Protein AF-A0A535PYT8-F1 (afdb_monomer)

Foldseek 3Di:
DQDQDDLDLVSLLSRLVVVCVVDDPPDQDEEEEAPSCSNVVSQQVRQWDFDQPDDDPDGDTDTDHDLPHWYKYWDFDDDPNHTDDIDIDTDHYDPVVVVVVVVD

Radius of gyration: 16.44 Å; Cα contacts (8 Å, |Δi|>4): 142; chains: 1; bounding box: 41×31×45 Å

Secondary structure (DSSP, 8-state):
------SSHHHHHHHHHHHHHHSPTT----EEESS-HHHHHHHHHHSEEEEE--BTTB--EEEEE-TT--EEEEEEEEETTEEEEEEEEEEES-HHHHHHHH--

Nearest PDB structures (foldseek):
  7xf0-assembly3_B  TM=5.669E-01  e=3.614E+00  Pseudomonas aeruginosa
  7xf0-assembly1_C  TM=5.183E-01  e=3.861E+00  Pseudomonas aeruginosa
  7xex-assembly3_C  TM=6.013E-01  e=5.031E+00  Pseudomonas aeruginosa
  8v44-assembly1_A  TM=5.143E-01  e=4.125E+00  Pseudomonas aeruginosa
  8e2w-assembly1_A  TM=5.185E-01  e=5.743E+00  Pseudomonas aeruginosa

Structure (mmCIF, N/CA/C/O backbone):
data_AF-A0A535PYT8-F1
#
_entry.id   AF-A0A535PYT8-F1
#
loop_
_atom_site.group_PDB
_atom_site.id
_atom_site.type_symbol
_atom_site.label_atom_id
_atom_site.label_alt_id
_atom_site.label_comp_id
_atom_site.label_asym_id
_atom_site.label_entity_id
_atom_site.label_seq_id
_atom_site.pdbx_PDB_ins_code
_atom_site.Cartn_x
_atom_site.Cartn_y
_atom_site.Cartn_z
_atom_site.occupancy
_atom_site.B_iso_or_equiv
_atom_site.auth_seq_id
_atom_site.auth_comp_id
_atom_site.auth_asym_id
_atom_site.auth_atom_id
_atom_site.pdbx_PDB_model_num
ATOM 1 N N . MET A 1 1 ? 9.384 -15.618 8.227 1.00 63.00 1 MET A N 1
ATOM 2 C CA . MET A 1 1 ? 8.461 -15.522 9.381 1.00 63.00 1 MET A CA 1
ATOM 3 C C . MET A 1 1 ? 8.013 -14.071 9.514 1.00 63.00 1 MET A C 1
ATOM 5 O O . MET A 1 1 ? 8.859 -13.195 9.396 1.00 63.00 1 MET A O 1
ATOM 9 N N . LEU A 1 2 ? 6.715 -13.798 9.682 1.00 75.31 2 LEU A N 1
ATOM 10 C CA . LEU A 1 2 ? 6.197 -12.431 9.852 1.00 75.31 2 LEU A CA 1
ATOM 11 C C . LEU A 1 2 ? 6.435 -11.967 11.294 1.00 75.31 2 LEU A C 1
ATOM 13 O O . LEU A 1 2 ? 5.869 -12.533 12.225 1.00 75.31 2 LEU A O 1
ATOM 17 N N . HIS A 1 3 ? 7.283 -10.956 11.480 1.00 73.75 3 HIS A N 1
ATOM 18 C CA . HIS A 1 3 ? 7.579 -10.404 12.801 1.00 73.75 3 HIS A CA 1
ATOM 19 C C . HIS A 1 3 ? 6.636 -9.243 13.130 1.00 73.75 3 HIS A C 1
ATOM 21 O O . HIS A 1 3 ? 6.813 -8.140 12.622 1.00 73.75 3 HIS A O 1
ATOM 27 N N . LEU A 1 4 ? 5.642 -9.480 13.986 1.00 76.38 4 LEU A N 1
ATOM 28 C CA . LEU A 1 4 ? 4.719 -8.443 14.449 1.00 76.38 4 LEU A CA 1
ATOM 29 C C . LEU A 1 4 ? 5.331 -7.706 15.647 1.00 76.38 4 LEU A C 1
ATOM 31 O O . LEU A 1 4 ? 5.336 -8.211 16.767 1.00 76.38 4 LEU A O 1
ATOM 35 N N . GLY A 1 5 ? 5.888 -6.527 15.376 1.00 81.19 5 GLY A N 1
ATOM 36 C CA . GLY A 1 5 ? 6.554 -5.682 16.366 1.00 81.19 5 GLY A CA 1
ATOM 37 C C . GLY A 1 5 ? 5.682 -4.539 16.912 1.00 81.19 5 GLY A C 1
ATOM 38 O O . GLY A 1 5 ? 4.489 -4.448 16.611 1.00 81.19 5 GLY A O 1
ATOM 39 N N . PRO A 1 6 ? 6.275 -3.626 17.706 1.00 84.75 6 PRO A N 1
ATOM 40 C CA . PRO A 1 6 ? 5.591 -2.433 18.208 1.00 84.75 6 PRO A CA 1
ATOM 41 C C . PRO A 1 6 ? 5.154 -1.499 17.064 1.00 84.75 6 PRO A C 1
ATOM 43 O O . PRO A 1 6 ? 5.605 -1.631 15.930 1.00 84.75 6 PRO A O 1
ATOM 46 N N . ARG A 1 7 ? 4.304 -0.500 17.351 1.00 85.25 7 ARG A N 1
ATOM 47 C CA . ARG A 1 7 ? 3.846 0.509 16.368 1.00 85.25 7 ARG A CA 1
ATOM 48 C C . ARG A 1 7 ? 4.942 1.534 16.019 1.00 85.25 7 ARG A C 1
ATOM 50 O O . ARG A 1 7 ? 4.760 2.733 16.205 1.00 85.25 7 ARG A O 1
ATOM 57 N N . THR A 1 8 ? 6.087 1.062 15.536 1.00 89.06 8 THR A N 1
ATOM 58 C CA . THR A 1 8 ? 7.245 1.874 15.139 1.00 89.06 8 THR A CA 1
ATOM 59 C C . THR A 1 8 ? 7.524 1.741 13.647 1.00 89.06 8 THR A C 1
ATOM 61 O O . THR A 1 8 ? 7.089 0.792 12.992 1.00 89.06 8 THR A O 1
ATOM 64 N N . GLN A 1 9 ? 8.256 2.708 13.088 1.00 89.38 9 GLN A N 1
ATOM 65 C CA . GLN A 1 9 ? 8.572 2.713 11.660 1.00 89.38 9 GLN A CA 1
ATOM 66 C C . GLN A 1 9 ? 9.426 1.501 11.285 1.00 89.38 9 GLN A C 1
ATOM 68 O O . GLN A 1 9 ? 9.141 0.838 10.294 1.00 89.38 9 GLN A O 1
ATOM 73 N N . ASN A 1 10 ? 10.419 1.171 12.114 1.00 89.81 10 ASN A N 1
ATOM 74 C CA . ASN A 1 10 ? 11.277 0.012 11.895 1.00 89.81 10 ASN A CA 1
ATOM 75 C C . ASN A 1 10 ? 10.458 -1.286 11.830 1.00 89.81 10 ASN A C 1
ATOM 77 O O . ASN A 1 10 ? 10.580 -2.045 10.877 1.00 89.81 10 ASN A O 1
ATOM 81 N N . ALA A 1 11 ? 9.543 -1.496 12.782 1.00 89.38 11 ALA A N 1
ATOM 82 C CA . ALA A 1 11 ? 8.678 -2.673 12.780 1.00 89.38 11 ALA A CA 1
ATOM 83 C C . ALA A 1 11 ? 7.768 -2.727 11.540 1.00 89.38 11 ALA A C 1
ATOM 85 O O . ALA A 1 11 ? 7.639 -3.784 10.925 1.00 89.38 11 ALA A O 1
ATOM 86 N N . ALA A 1 12 ? 7.185 -1.594 11.128 1.00 90.06 12 ALA A N 1
ATOM 87 C CA . ALA A 1 12 ? 6.370 -1.524 9.915 1.00 90.06 12 ALA A CA 1
ATOM 88 C C . ALA A 1 12 ? 7.180 -1.888 8.658 1.00 90.06 12 ALA A C 1
ATOM 90 O O . ALA A 1 12 ? 6.708 -2.662 7.825 1.00 90.06 12 ALA A O 1
ATOM 91 N N . HIS A 1 13 ? 8.413 -1.386 8.545 1.00 90.88 13 HIS A N 1
ATOM 92 C CA . HIS A 1 13 ? 9.315 -1.734 7.450 1.00 90.88 13 HIS A CA 1
ATOM 93 C C . HIS A 1 13 ? 9.695 -3.219 7.478 1.00 90.88 13 HIS A C 1
ATOM 95 O O . HIS A 1 13 ? 9.581 -3.872 6.447 1.00 90.88 13 HIS A O 1
ATOM 101 N N . THR A 1 14 ? 10.054 -3.784 8.633 1.00 91.00 14 THR A N 1
ATOM 102 C CA . THR A 1 14 ? 10.421 -5.206 8.765 1.00 91.00 14 THR A CA 1
ATOM 103 C C . THR A 1 14 ? 9.278 -6.147 8.385 1.00 91.00 14 THR A C 1
ATOM 105 O O . THR A 1 14 ? 9.505 -7.149 7.701 1.00 91.00 14 THR A O 1
ATOM 108 N N . VAL A 1 15 ? 8.040 -5.828 8.786 1.00 89.69 15 VAL A N 1
ATOM 109 C CA . VAL A 1 15 ? 6.849 -6.605 8.404 1.00 89.69 15 VAL A CA 1
ATOM 110 C C . VAL A 1 15 ? 6.667 -6.590 6.892 1.00 89.69 15 VAL A C 1
ATOM 112 O O . VAL A 1 15 ? 6.551 -7.652 6.284 1.00 89.69 15 VAL A O 1
ATOM 115 N N . VAL A 1 16 ? 6.664 -5.401 6.281 1.00 89.62 16 VAL A N 1
ATOM 116 C CA . VAL A 1 16 ? 6.450 -5.249 4.834 1.00 89.62 16 VAL A CA 1
ATOM 117 C C . VAL A 1 16 ? 7.585 -5.896 4.039 1.00 89.62 16 VAL A C 1
ATOM 119 O O . VAL A 1 16 ? 7.324 -6.574 3.048 1.00 89.62 16 VAL A O 1
ATOM 122 N N . HIS A 1 17 ? 8.825 -5.755 4.503 1.00 90.31 17 HIS A N 1
ATOM 123 C CA . HIS A 1 17 ? 9.993 -6.408 3.926 1.00 90.31 17 HIS A CA 1
ATOM 124 C C . HIS A 1 17 ? 9.835 -7.933 3.921 1.00 90.31 17 HIS A C 1
ATOM 126 O O . HIS A 1 17 ? 9.927 -8.575 2.877 1.00 90.31 17 HIS A O 1
ATOM 132 N N . SER A 1 18 ? 9.510 -8.513 5.079 1.00 89.81 18 SER A N 1
ATOM 133 C CA . SER A 1 18 ? 9.307 -9.959 5.221 1.00 89.81 18 SER A CA 1
ATOM 134 C C . SER A 1 18 ? 8.149 -10.453 4.354 1.00 89.81 18 SER A C 1
ATOM 136 O O . SER A 1 18 ? 8.252 -11.492 3.708 1.00 89.81 18 SER A O 1
ATOM 138 N N . LEU A 1 19 ? 7.056 -9.689 4.300 1.00 88.88 19 LEU A N 1
ATOM 139 C CA . LEU A 1 19 ? 5.895 -9.986 3.468 1.00 88.88 19 LEU A CA 1
ATOM 140 C C . LEU A 1 19 ? 6.259 -9.985 1.977 1.00 88.88 19 LEU A C 1
ATOM 142 O O . LEU A 1 19 ? 5.887 -10.907 1.258 1.00 88.88 19 LEU A O 1
ATOM 146 N N . ARG A 1 20 ? 7.054 -9.014 1.517 1.00 87.38 20 ARG A N 1
ATOM 147 C CA . ARG A 1 20 ? 7.522 -8.944 0.126 1.00 87.38 20 ARG A CA 1
ATOM 148 C C . ARG A 1 20 ? 8.368 -10.152 -0.284 1.00 87.38 20 ARG A C 1
ATOM 150 O O . ARG A 1 20 ? 8.307 -10.531 -1.453 1.00 87.38 20 ARG A O 1
ATOM 157 N N . HIS A 1 21 ? 9.131 -10.724 0.649 1.00 87.69 21 HIS A N 1
ATOM 158 C CA . HIS A 1 21 ? 9.928 -11.936 0.435 1.00 87.69 21 HIS A CA 1
ATOM 159 C C . HIS A 1 21 ? 9.091 -13.221 0.397 1.00 87.69 21 HIS A C 1
ATOM 161 O O . HIS A 1 21 ? 9.498 -14.182 -0.246 1.00 87.69 21 HIS A O 1
ATOM 167 N N . ILE A 1 22 ? 7.945 -13.248 1.081 1.00 88.50 22 ILE A N 1
ATOM 168 C CA . ILE A 1 22 ? 7.024 -14.395 1.072 1.00 88.50 22 ILE A CA 1
ATOM 169 C C . ILE A 1 22 ? 6.161 -14.392 -0.197 1.00 88.50 22 ILE A C 1
ATOM 171 O O . ILE A 1 22 ? 5.835 -15.448 -0.732 1.00 88.50 22 ILE A O 1
ATOM 175 N N . LEU A 1 23 ? 5.781 -13.207 -0.678 1.00 86.44 23 LEU A N 1
ATOM 176 C CA . LEU A 1 23 ? 4.986 -13.063 -1.892 1.00 86.44 23 LEU A CA 1
ATOM 177 C C . LEU A 1 23 ? 5.789 -13.421 -3.143 1.00 86.44 23 LEU A C 1
ATOM 179 O O . LEU A 1 23 ? 6.966 -13.072 -3.268 1.00 86.44 23 LEU A O 1
ATOM 183 N N . ALA A 1 24 ? 5.115 -14.041 -4.114 1.00 85.38 24 ALA A N 1
ATOM 184 C CA . ALA A 1 24 ? 5.723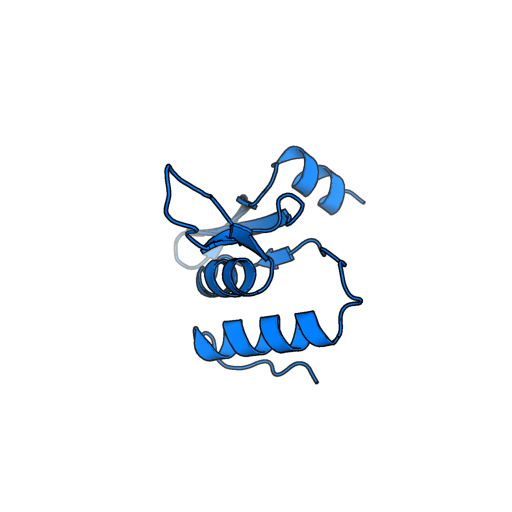 -14.318 -5.405 1.00 85.38 24 ALA A CA 1
ATOM 185 C C . ALA A 1 24 ? 6.184 -13.011 -6.093 1.00 85.38 24 ALA A C 1
ATOM 187 O O . ALA A 1 24 ? 5.574 -11.946 -5.907 1.00 85.38 24 ALA A O 1
ATOM 188 N N . PRO A 1 25 ? 7.278 -13.046 -6.875 1.00 80.69 25 PRO A N 1
ATOM 189 C CA . PRO A 1 25 ? 7.783 -11.865 -7.565 1.00 80.69 25 PRO A CA 1
ATOM 190 C C . PRO A 1 25 ? 6.703 -11.248 -8.462 1.00 80.69 25 PRO A C 1
ATOM 192 O O . PRO A 1 25 ? 6.131 -11.929 -9.304 1.00 80.69 25 PRO A O 1
ATOM 195 N N . GLY A 1 26 ? 6.425 -9.954 -8.284 1.00 79.62 26 GLY A N 1
ATOM 196 C CA . GLY A 1 26 ? 5.418 -9.239 -9.078 1.00 79.62 26 GLY A CA 1
ATOM 197 C C . GLY A 1 26 ? 3.993 -9.290 -8.518 1.00 79.62 26 GLY A C 1
ATOM 198 O O . GLY A 1 26 ? 3.134 -8.576 -9.027 1.00 79.62 26 GLY A O 1
ATOM 199 N N . CYS A 1 27 ? 3.735 -10.043 -7.444 1.00 82.81 27 CYS A N 1
ATOM 200 C CA . CYS A 1 27 ? 2.449 -9.975 -6.756 1.00 82.81 27 CYS A CA 1
ATOM 201 C C . CYS A 1 27 ? 2.274 -8.621 -6.057 1.00 82.81 27 CYS A C 1
ATOM 203 O O . CYS A 1 27 ? 3.054 -8.248 -5.176 1.00 82.81 27 CYS A O 1
ATOM 205 N N . LEU A 1 28 ? 1.214 -7.909 -6.438 1.00 85.06 28 LEU A N 1
ATOM 206 C CA . LEU A 1 28 ? 0.769 -6.664 -5.819 1.00 85.06 28 LEU A CA 1
ATOM 207 C C . LEU A 1 28 ? -0.531 -6.945 -5.059 1.00 85.06 28 LEU A C 1
ATOM 209 O O . LEU A 1 28 ? -1.597 -6.960 -5.671 1.00 85.06 28 LEU A O 1
ATOM 213 N N . PRO A 1 29 ? -0.465 -7.232 -3.750 1.00 84.50 29 PRO A N 1
ATOM 214 C CA . PRO A 1 29 ? -1.668 -7.471 -2.971 1.00 84.50 29 PRO A CA 1
ATOM 215 C C . PRO A 1 29 ? -2.378 -6.149 -2.655 1.00 84.50 29 PRO A C 1
ATOM 217 O O . PRO A 1 29 ? -1.770 -5.074 -2.622 1.00 84.50 29 PRO A O 1
ATOM 220 N N . LEU A 1 30 ? -3.671 -6.255 -2.364 1.00 87.56 30 LEU A N 1
ATOM 221 C CA . LEU A 1 30 ? -4.442 -5.180 -1.757 1.00 87.56 30 LEU A CA 1
ATOM 222 C C . LEU A 1 30 ? -4.049 -5.039 -0.284 1.00 87.56 30 LEU A C 1
ATOM 224 O O . LEU A 1 30 ? -4.107 -6.009 0.472 1.00 87.56 30 LEU A O 1
ATOM 228 N N . PHE A 1 31 ? -3.704 -3.826 0.144 1.00 87.69 31 PHE A N 1
ATOM 229 C CA . PHE A 1 31 ? -3.424 -3.539 1.548 1.00 87.69 31 PHE A CA 1
ATOM 230 C C . PHE A 1 31 ? -4.519 -2.674 2.173 1.00 87.69 31 PHE A C 1
ATOM 232 O O . PHE A 1 31 ? -4.940 -1.668 1.601 1.00 87.69 31 PHE A O 1
ATOM 239 N N . THR A 1 32 ? -4.914 -3.005 3.402 1.00 86.81 32 THR A N 1
ATOM 240 C CA . THR A 1 32 ? -5.801 -2.171 4.224 1.00 86.81 32 THR A CA 1
ATOM 241 C C . THR A 1 32 ? -5.242 -2.013 5.632 1.00 86.81 32 THR A C 1
ATOM 243 O O . THR A 1 32 ? -4.873 -3.012 6.248 1.00 86.81 32 THR A O 1
ATOM 246 N N . SER A 1 33 ? -5.182 -0.790 6.171 1.00 86.38 33 SER A N 1
ATOM 247 C CA . SER A 1 33 ? -4.735 -0.561 7.559 1.00 86.38 33 SER A CA 1
ATOM 248 C C . SER A 1 33 ? -5.664 0.342 8.370 1.00 86.38 33 SER A C 1
ATOM 250 O O . SER A 1 33 ? -6.483 1.083 7.832 1.00 86.38 33 SER A O 1
ATOM 252 N N . ASP A 1 34 ? -5.510 0.322 9.694 1.00 80.69 34 ASP A N 1
ATOM 253 C CA . ASP A 1 34 ? -6.343 1.057 10.650 1.00 80.69 34 ASP A CA 1
ATOM 254 C C . ASP A 1 34 ? -5.959 2.536 10.848 1.00 80.69 34 ASP A C 1
ATOM 256 O O . ASP A 1 34 ? -6.411 3.170 11.803 1.00 80.69 34 ASP A O 1
ATOM 260 N N . GLY A 1 35 ? -5.146 3.084 9.937 1.00 75.75 35 GLY A N 1
ATOM 261 C CA . GLY A 1 35 ? -4.778 4.502 9.901 1.00 75.75 35 GLY A CA 1
ATOM 262 C C . GLY A 1 35 ? -3.347 4.817 10.348 1.00 75.75 35 GLY A C 1
ATOM 263 O O . GLY A 1 35 ? -2.955 5.983 10.347 1.00 75.75 35 GLY A O 1
ATOM 264 N N . LEU A 1 36 ? -2.528 3.817 10.695 1.00 82.88 36 LEU A N 1
ATOM 265 C CA . LEU A 1 36 ? -1.121 4.049 11.029 1.00 82.88 36 LEU A CA 1
ATOM 266 C C . LEU A 1 36 ? -0.320 4.431 9.769 1.00 82.88 36 LEU A C 1
ATOM 268 O O . LEU A 1 36 ? -0.029 3.595 8.915 1.00 82.88 36 LEU A O 1
ATOM 272 N N . ASN A 1 37 ? 0.076 5.704 9.671 1.00 86.06 37 ASN A N 1
ATOM 273 C CA . ASN A 1 37 ? 0.819 6.243 8.522 1.00 86.06 37 ASN A CA 1
ATOM 274 C C . ASN A 1 37 ? 2.178 5.566 8.282 1.00 86.06 37 ASN A C 1
ATOM 276 O O . ASN A 1 37 ? 2.692 5.621 7.173 1.00 86.06 37 ASN A O 1
ATOM 280 N N . LEU A 1 38 ? 2.748 4.886 9.279 1.00 89.12 38 LEU A N 1
ATOM 281 C CA . LEU A 1 38 ? 4.021 4.170 9.139 1.00 89.12 38 LEU A CA 1
ATOM 282 C C . LEU A 1 38 ? 3.953 3.076 8.065 1.00 89.12 38 LEU A C 1
ATOM 284 O O . LEU A 1 38 ? 4.921 2.872 7.336 1.00 89.12 38 LEU A O 1
ATOM 288 N N . TYR A 1 39 ? 2.791 2.435 7.903 1.00 87.12 39 TYR A N 1
ATOM 289 C CA . TYR A 1 39 ? 2.590 1.454 6.839 1.00 87.12 39 TYR A CA 1
ATOM 290 C C . TYR A 1 39 ? 2.557 2.089 5.453 1.00 87.12 39 TYR A C 1
ATOM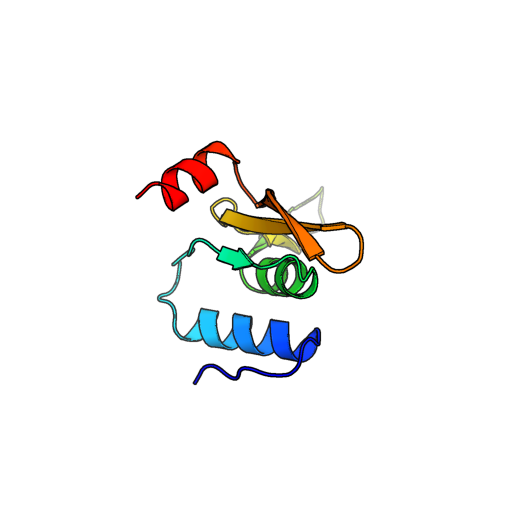 292 O O . TYR A 1 39 ? 3.008 1.455 4.511 1.00 87.12 39 TYR A O 1
ATOM 300 N N . PHE A 1 40 ? 2.095 3.337 5.316 1.00 88.19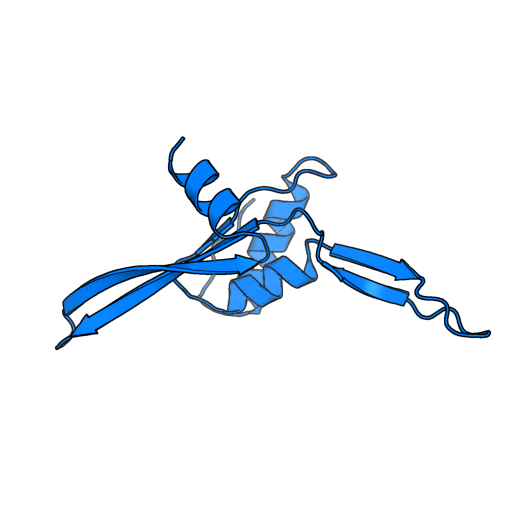 40 PHE A N 1
ATOM 301 C CA . PHE A 1 40 ? 2.139 4.030 4.027 1.00 88.19 40 PHE A CA 1
ATOM 302 C C . PHE A 1 40 ? 3.585 4.137 3.531 1.00 88.19 40 PHE A C 1
ATOM 304 O O . PHE A 1 40 ? 3.889 3.683 2.433 1.00 88.19 40 PHE A O 1
ATOM 311 N N . TYR A 1 41 ? 4.489 4.635 4.380 1.00 89.62 41 TYR A N 1
ATOM 312 C CA . TYR A 1 41 ? 5.906 4.772 4.037 1.00 89.62 41 TYR A CA 1
ATOM 313 C C . TYR A 1 41 ? 6.578 3.422 3.786 1.00 89.62 41 TYR A C 1
ATOM 315 O O . TYR A 1 41 ? 7.290 3.268 2.791 1.00 89.62 41 TYR A O 1
ATOM 323 N N . ALA A 1 42 ? 6.301 2.430 4.638 1.00 91.44 42 ALA A N 1
ATOM 324 C CA . ALA A 1 42 ? 6.830 1.083 4.473 1.00 91.44 42 ALA A CA 1
ATOM 325 C C . ALA A 1 42 ? 6.388 0.467 3.137 1.00 91.44 42 ALA A C 1
ATOM 327 O O . ALA A 1 42 ? 7.223 -0.052 2.401 1.00 91.44 42 ALA A O 1
ATOM 328 N N . LEU A 1 43 ? 5.105 0.569 2.782 1.00 90.12 43 LEU A N 1
ATOM 329 C CA . LEU A 1 43 ? 4.577 0.041 1.525 1.00 90.12 43 LEU A CA 1
ATOM 330 C C . LEU A 1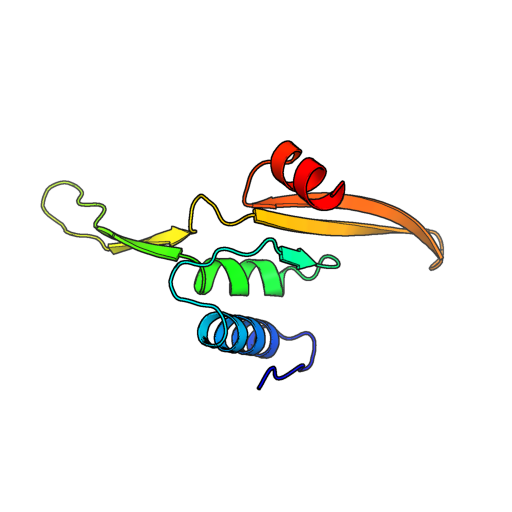 43 ? 5.188 0.750 0.318 1.00 90.12 43 LEU A C 1
ATOM 332 O O . LEU A 1 43 ? 5.707 0.079 -0.571 1.00 90.12 43 LEU A O 1
ATOM 336 N N . THR A 1 44 ? 5.221 2.086 0.307 1.00 90.00 44 THR A N 1
ATOM 337 C CA . THR A 1 44 ? 5.809 2.838 -0.811 1.00 90.00 44 THR A CA 1
ATOM 338 C C . THR A 1 44 ? 7.298 2.575 -0.990 1.00 90.00 44 THR A C 1
ATOM 340 O O . THR A 1 44 ? 7.778 2.632 -2.116 1.00 90.00 44 THR A O 1
ATOM 343 N N . ALA A 1 45 ? 8.029 2.279 0.088 1.00 91.00 45 ALA A N 1
ATOM 344 C CA . ALA A 1 45 ? 9.463 2.002 0.037 1.00 91.00 45 ALA A CA 1
ATOM 345 C C . ALA A 1 45 ? 9.796 0.595 -0.489 1.00 91.00 45 ALA A C 1
ATOM 347 O O . ALA A 1 45 ? 10.885 0.392 -1.012 1.00 91.00 45 ALA A O 1
ATOM 348 N N . HIS A 1 46 ? 8.882 -0.374 -0.361 1.00 89.25 46 HIS A N 1
ATOM 349 C CA . HIS A 1 46 ? 9.122 -1.764 -0.775 1.00 89.25 46 HIS A CA 1
ATOM 350 C C . HIS A 1 46 ? 8.412 -2.139 -2.081 1.00 89.25 46 HIS A C 1
ATOM 352 O O . HIS A 1 46 ? 8.908 -2.972 -2.840 1.00 89.25 46 HIS A O 1
ATOM 358 N N . PHE A 1 47 ? 7.258 -1.532 -2.358 1.00 87.88 47 PHE A N 1
ATOM 359 C CA . PHE A 1 47 ? 6.469 -1.775 -3.561 1.00 87.88 47 PHE A CA 1
ATOM 360 C C . PHE A 1 47 ? 6.679 -0.651 -4.570 1.00 87.88 47 PHE A C 1
ATOM 362 O O . PHE A 1 47 ? 5.848 0.238 -4.756 1.00 87.88 47 PHE A O 1
ATOM 369 N N . GLY A 1 48 ? 7.818 -0.705 -5.245 1.00 87.38 48 GLY A N 1
ATOM 370 C CA . GLY A 1 48 ? 8.177 0.242 -6.285 1.00 87.38 48 GLY A CA 1
ATOM 371 C C . GLY A 1 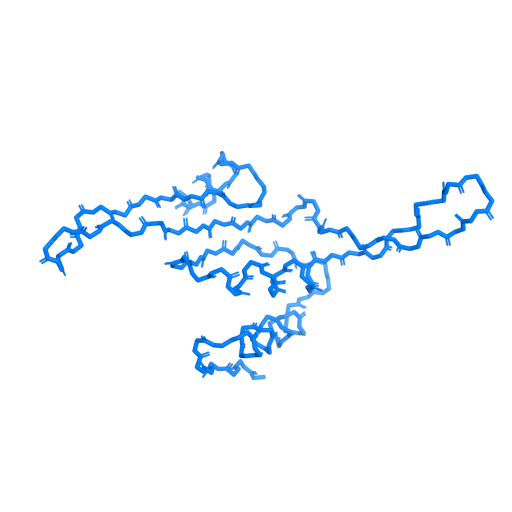48 ? 9.320 -0.273 -7.137 1.00 87.38 48 GLY A C 1
ATOM 372 O O . GLY A 1 48 ? 9.791 -1.399 -6.981 1.00 87.38 48 GLY A O 1
ATOM 373 N N . GLN A 1 49 ? 9.735 0.561 -8.074 1.00 86.44 49 GLN A N 1
ATOM 374 C CA . GLN A 1 49 ? 10.840 0.292 -8.974 1.00 86.44 49 GLN A CA 1
ATOM 375 C C . GLN A 1 49 ? 11.633 1.575 -9.199 1.00 86.44 49 GLN A C 1
ATOM 377 O O . GLN A 1 49 ? 11.068 2.666 -9.320 1.00 86.44 49 GLN A O 1
ATOM 382 N N . TRP A 1 50 ? 12.953 1.440 -9.279 1.00 86.25 50 TRP A N 1
ATOM 383 C CA . TRP A 1 50 ? 13.808 2.514 -9.760 1.00 86.25 50 TRP A CA 1
ATOM 384 C C . TRP A 1 50 ? 13.599 2.650 -11.265 1.00 86.25 50 TRP A C 1
ATOM 386 O O . TRP A 1 50 ? 13.902 1.728 -12.019 1.00 86.25 50 TRP A O 1
ATOM 396 N N . ARG A 1 51 ? 13.062 3.788 -11.706 1.00 84.06 51 ARG A N 1
ATOM 397 C CA . ARG A 1 51 ? 12.998 4.130 -13.129 1.00 84.06 51 ARG A CA 1
ATOM 398 C C . ARG A 1 51 ? 14.079 5.144 -13.454 1.00 84.06 51 ARG A C 1
ATOM 400 O O . ARG A 1 51 ? 14.250 6.122 -12.726 1.00 84.06 51 ARG A O 1
ATOM 407 N N . ASP A 1 52 ? 14.792 4.909 -14.550 1.00 83.31 52 ASP A N 1
ATOM 408 C CA . ASP A 1 52 ? 15.692 5.906 -15.124 1.00 83.31 52 ASP A CA 1
ATOM 409 C C . ASP A 1 52 ? 14.833 6.991 -15.772 1.00 83.31 52 ASP A C 1
ATOM 411 O O . ASP A 1 52 ? 14.151 6.763 -16.771 1.00 83.31 52 ASP A O 1
ATOM 415 N N . VAL A 1 53 ? 14.801 8.160 -15.141 1.00 75.69 53 VAL A N 1
ATOM 416 C CA . VAL A 1 53 ? 14.102 9.330 -15.662 1.00 75.69 53 VAL A CA 1
ATOM 417 C C . VAL A 1 53 ? 15.184 10.238 -16.220 1.00 75.69 53 VAL A C 1
ATOM 419 O O . VAL A 1 53 ? 15.604 11.207 -15.588 1.00 75.69 53 VAL A O 1
ATOM 422 N N . GLY A 1 54 ? 15.720 9.844 -17.374 1.00 62.97 54 GLY A N 1
ATOM 423 C CA . GLY A 1 54 ? 16.771 10.584 -18.054 1.00 62.97 54 GLY A CA 1
ATOM 424 C C . GLY A 1 54 ? 16.283 11.981 -18.431 1.00 62.97 54 GLY A C 1
ATOM 425 O O . GLY A 1 54 ? 15.411 12.133 -19.283 1.00 62.97 54 GLY A O 1
ATOM 426 N N . CYS A 1 55 ? 16.870 13.010 -17.825 1.00 56.94 55 CYS A N 1
ATOM 427 C CA . CYS A 1 55 ? 16.677 14.396 -18.240 1.00 56.94 55 CYS A CA 1
ATOM 428 C C . CYS A 1 55 ? 17.990 14.892 -18.848 1.00 56.94 55 CYS A C 1
ATOM 430 O O . CYS A 1 55 ? 19.000 14.945 -18.148 1.00 56.94 55 CYS A O 1
ATOM 432 N N . ARG A 1 56 ? 17.968 15.219 -20.152 1.00 57.22 56 ARG A N 1
ATOM 433 C CA . ARG A 1 56 ? 19.039 15.884 -20.930 1.00 57.22 56 ARG A CA 1
ATOM 434 C C . ARG A 1 56 ? 20.461 15.637 -20.387 1.00 57.22 56 ARG A C 1
ATOM 436 O O . ARG A 1 56 ? 21.056 16.502 -19.755 1.00 57.22 56 ARG A O 1
ATOM 443 N N . GLY A 1 57 ? 20.999 14.443 -20.638 1.00 64.25 57 GLY A N 1
ATOM 444 C CA . GLY A 1 57 ? 22.411 14.120 -20.390 1.00 64.25 57 GLY A CA 1
ATOM 445 C C . GLY A 1 57 ? 22.759 13.575 -18.999 1.00 64.25 57 GLY A C 1
ATOM 446 O O . GLY A 1 57 ? 23.867 13.076 -18.826 1.00 64.25 57 GLY A O 1
ATOM 447 N N . ARG A 1 58 ? 21.839 13.581 -18.021 1.00 64.25 58 ARG A N 1
ATOM 448 C CA . ARG A 1 58 ? 22.015 12.865 -16.743 1.00 64.25 58 ARG A CA 1
ATOM 449 C C . ARG A 1 58 ? 20.976 11.759 -16.592 1.00 64.25 58 ARG A C 1
ATOM 451 O O . ARG A 1 58 ? 19.775 12.024 -16.572 1.00 64.25 58 ARG A O 1
ATOM 458 N N . LYS A 1 59 ? 21.458 10.523 -16.438 1.00 66.75 59 LYS A N 1
ATOM 459 C CA . LYS A 1 59 ? 20.650 9.400 -15.951 1.00 66.75 59 LYS A CA 1
ATOM 460 C C . LYS A 1 59 ? 20.400 9.612 -14.464 1.00 66.75 59 LYS A C 1
ATOM 462 O O . LYS A 1 59 ? 21.3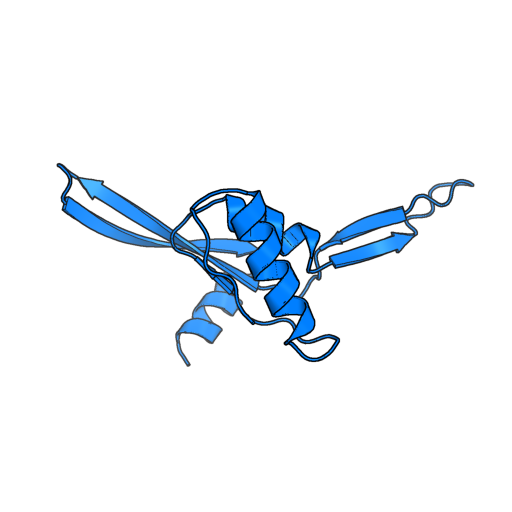40 9.601 -13.672 1.00 66.75 59 LYS A O 1
ATOM 467 N N . VAL A 1 60 ? 19.149 9.869 -14.098 1.00 77.69 60 VAL A N 1
ATOM 468 C CA . VAL A 1 60 ? 18.735 10.025 -12.702 1.00 77.69 60 VAL A CA 1
ATOM 469 C C . VAL A 1 60 ? 17.737 8.920 -12.404 1.00 77.69 60 VAL A C 1
ATOM 471 O O . VAL A 1 60 ? 16.625 8.912 -12.930 1.00 77.69 60 VAL A O 1
ATOM 474 N N . LEU A 1 61 ? 18.135 7.991 -11.536 1.00 82.38 61 LEU A N 1
ATOM 475 C CA . LEU A 1 61 ? 17.239 6.964 -11.022 1.00 82.38 61 LEU A CA 1
ATOM 476 C C . LEU A 1 61 ? 16.270 7.611 -10.031 1.00 82.38 61 LEU A C 1
ATOM 478 O O . LEU A 1 61 ? 16.683 8.164 -9.012 1.00 82.38 61 LEU A O 1
ATOM 482 N N . ARG A 1 62 ? 14.971 7.549 -10.327 1.00 85.88 62 ARG A N 1
ATOM 483 C CA . ARG A 1 62 ? 13.914 7.972 -9.405 1.00 85.88 62 ARG A CA 1
ATOM 484 C C . ARG A 1 62 ? 13.108 6.764 -8.970 1.00 85.88 62 ARG A C 1
ATOM 486 O O . ARG A 1 62 ? 12.713 5.939 -9.793 1.00 85.88 62 ARG A O 1
ATOM 493 N N . TRP A 1 63 ? 12.846 6.682 -7.674 1.00 87.25 63 TRP A N 1
ATOM 494 C CA . TRP A 1 63 ? 11.957 5.672 -7.130 1.00 87.25 63 TRP A CA 1
ATOM 495 C C . TRP A 1 63 ? 10.516 5.994 -7.525 1.00 87.25 63 TRP A C 1
ATOM 497 O O . TRP A 1 63 ? 10.038 7.103 -7.279 1.00 87.25 63 TRP A O 1
ATOM 507 N N . GLN A 1 64 ? 9.829 5.037 -8.142 1.00 88.44 64 GLN A N 1
ATOM 508 C CA . GLN A 1 64 ? 8.411 5.142 -8.469 1.00 88.44 64 GLN A CA 1
ATOM 509 C C . GLN A 1 64 ? 7.653 3.982 -7.831 1.00 88.44 64 GLN A C 1
ATOM 511 O O . GLN A 1 64 ? 8.012 2.819 -8.013 1.00 88.44 64 GLN A O 1
ATOM 516 N N . VAL A 1 65 ? 6.594 4.306 -7.091 1.00 88.50 65 VAL A N 1
ATOM 517 C CA . VAL A 1 65 ? 5.696 3.317 -6.480 1.00 88.50 65 VAL A CA 1
ATOM 518 C C . VAL A 1 65 ? 4.987 2.533 -7.586 1.00 88.50 65 VAL A C 1
ATOM 520 O O . VAL A 1 65 ? 4.678 3.080 -8.647 1.00 88.50 65 VAL A O 1
ATOM 523 N N . ALA A 1 66 ? 4.756 1.238 -7.366 1.00 86.81 66 ALA A N 1
ATOM 524 C CA . ALA A 1 66 ? 4.072 0.399 -8.342 1.00 86.81 66 ALA A CA 1
ATOM 525 C C . ALA A 1 66 ? 2.655 0.937 -8.617 1.00 86.81 66 ALA A C 1
ATOM 527 O O . ALA A 1 66 ? 1.858 1.083 -7.695 1.00 86.81 66 ALA A O 1
ATOM 528 N N . ALA A 1 67 ? 2.334 1.207 -9.886 1.00 83.50 67 ALA A N 1
ATOM 529 C CA . ALA A 1 67 ? 1.066 1.837 -10.273 1.00 83.50 67 ALA A CA 1
ATOM 530 C C . ALA A 1 67 ? -0.177 1.004 -9.905 1.00 83.50 67 ALA A C 1
ATOM 532 O O . ALA A 1 67 ? -1.242 1.565 -9.679 1.00 83.50 67 ALA A O 1
ATOM 533 N N . GLY A 1 68 ? -0.035 -0.323 -9.822 1.00 83.38 68 GLY A N 1
ATOM 534 C CA . GLY A 1 68 ? -1.102 -1.237 -9.406 1.00 83.38 68 GLY A CA 1
ATOM 535 C C . GLY A 1 68 ? -1.190 -1.470 -7.895 1.00 83.38 68 GLY A C 1
ATOM 536 O O . GLY A 1 68 ? -1.969 -2.314 -7.469 1.00 83.38 68 GLY A O 1
ATOM 537 N N . LEU A 1 69 ? -0.376 -0.792 -7.076 1.00 86.56 69 LEU A N 1
ATOM 538 C CA . LEU A 1 69 ? -0.440 -0.940 -5.625 1.00 86.56 69 LEU A CA 1
ATOM 539 C C . LEU A 1 69 ? -1.683 -0.227 -5.091 1.00 86.56 69 LEU A C 1
ATOM 541 O O . LEU A 1 69 ? -1.752 1.002 -5.099 1.00 86.56 69 LEU A O 1
ATOM 545 N N . ILE A 1 70 ? -2.630 -1.010 -4.583 1.00 88.12 70 ILE A N 1
ATOM 546 C CA . ILE A 1 70 ? -3.846 -0.493 -3.963 1.00 88.12 70 ILE A CA 1
ATOM 547 C C . ILE A 1 70 ? -3.661 -0.515 -2.446 1.00 88.12 70 ILE A C 1
ATOM 549 O O . ILE A 1 70 ? -3.421 -1.566 -1.847 1.00 88.12 70 ILE A O 1
ATOM 553 N N . TYR A 1 71 ? -3.771 0.653 -1.814 1.00 88.56 71 TYR A N 1
ATOM 554 C CA . TYR A 1 71 ? -3.728 0.770 -0.361 1.00 88.56 71 TYR A CA 1
ATOM 555 C C . TYR A 1 71 ? -4.829 1.684 0.177 1.00 88.56 71 TYR A C 1
ATOM 557 O O . TYR A 1 71 ? -4.841 2.902 -0.046 1.00 88.56 71 TYR A O 1
ATOM 565 N N . GLY A 1 72 ? -5.739 1.060 0.924 1.00 88.31 72 GLY A N 1
ATOM 566 C CA . GLY A 1 72 ? -6.795 1.708 1.685 1.00 88.31 72 GLY A CA 1
ATOM 567 C C . GLY A 1 72 ? -6.433 1.841 3.162 1.00 88.31 72 GLY A C 1
ATOM 568 O O . GLY A 1 72 ? -5.695 1.045 3.741 1.00 88.31 72 GLY A O 1
ATOM 569 N N . GLN A 1 73 ? -6.982 2.852 3.814 1.00 88.50 73 GLN A N 1
ATOM 570 C CA . GLN A 1 73 ? -6.944 2.997 5.262 1.00 88.50 73 GLN A CA 1
ATOM 571 C C . GLN A 1 73 ? -8.355 3.179 5.792 1.00 88.50 73 GLN A C 1
ATOM 573 O O . GLN A 1 73 ? -9.220 3.681 5.091 1.00 88.50 73 GLN A O 1
ATOM 578 N N . VAL A 1 74 ? -8.595 2.822 7.046 1.00 85.12 74 VAL A N 1
ATOM 579 C CA . VAL A 1 74 ? -9.829 3.206 7.729 1.00 85.12 74 VAL A CA 1
ATOM 580 C C . VAL A 1 74 ? -9.551 4.337 8.704 1.00 85.12 74 VAL A C 1
ATOM 582 O O . VAL A 1 74 ? -8.673 4.255 9.563 1.00 85.12 74 VAL A O 1
ATOM 585 N N . LYS A 1 75 ? -10.319 5.417 8.585 1.00 83.69 75 LYS A N 1
ATOM 586 C CA . LYS A 1 75 ? -10.307 6.529 9.526 1.00 83.69 75 LYS A CA 1
ATOM 587 C C . LYS A 1 75 ? -11.386 6.297 10.572 1.00 83.69 75 LYS A C 1
ATOM 589 O O . LYS A 1 75 ? -12.581 6.294 10.279 1.00 83.69 75 LYS A O 1
ATOM 594 N N . LYS A 1 76 ? -10.940 6.105 11.809 1.00 85.38 76 LYS A N 1
ATOM 595 C CA . LYS A 1 76 ? -11.797 5.950 12.985 1.00 85.38 76 LYS A CA 1
ATOM 596 C C . LYS A 1 76 ? -12.109 7.328 13.572 1.00 85.38 76 LYS A C 1
ATOM 598 O O . LYS A 1 76 ? -11.203 8.072 13.940 1.00 85.38 76 LYS A O 1
ATOM 603 N N . SER A 1 77 ? -13.386 7.674 13.670 1.00 84.69 77 SER A N 1
ATOM 604 C CA . SER A 1 77 ? -13.869 8.887 14.333 1.00 84.69 77 SER A CA 1
ATOM 605 C C . SER A 1 77 ? -14.347 8.549 15.739 1.00 84.69 77 SER A C 1
ATOM 607 O O . SER A 1 77 ? -15.235 7.714 15.918 1.00 84.69 77 SER A O 1
ATOM 609 N N . TYR A 1 78 ? -13.784 9.226 16.738 1.00 85.69 78 TYR A N 1
ATOM 610 C CA . TYR A 1 78 ? -14.116 9.028 18.147 1.00 85.69 78 TYR A CA 1
ATOM 611 C C . TYR A 1 78 ? -14.870 10.238 18.708 1.00 85.69 78 TYR A C 1
ATOM 613 O O . TYR A 1 78 ? -14.524 11.381 18.421 1.00 85.69 78 TYR A O 1
ATOM 621 N N . ARG A 1 79 ? -15.863 9.999 19.568 1.00 89.62 79 ARG A N 1
ATOM 622 C CA . ARG A 1 79 ? -16.563 11.026 20.355 1.00 89.62 79 ARG A CA 1
ATOM 623 C C . ARG A 1 79 ? -16.612 10.567 21.806 1.00 89.62 79 ARG A C 1
ATOM 625 O O . ARG A 1 79 ? -17.082 9.469 22.081 1.00 89.62 79 ARG A O 1
ATOM 632 N N . ARG A 1 80 ? -16.119 11.387 22.743 1.00 89.44 80 ARG A N 1
ATOM 633 C CA . ARG A 1 80 ? -16.046 11.044 24.183 1.00 89.44 80 ARG A CA 1
ATOM 634 C C . ARG A 1 80 ? -15.452 9.642 24.432 1.00 89.44 80 ARG A C 1
ATOM 636 O O . ARG A 1 80 ? -16.030 8.845 25.162 1.00 89.44 80 ARG A O 1
ATOM 643 N N . ARG A 1 81 ? -14.326 9.328 23.773 1.00 84.62 81 ARG A N 1
ATOM 644 C CA . ARG A 1 81 ? -13.641 8.014 23.807 1.00 84.62 81 ARG A CA 1
ATOM 645 C C . ARG A 1 81 ? -14.444 6.815 23.267 1.00 84.62 81 ARG A C 1
ATOM 647 O O . ARG A 1 81 ? -13.925 5.706 23.274 1.00 84.62 81 ARG A O 1
ATOM 654 N N . LYS A 1 82 ? -15.652 7.016 22.736 1.00 87.31 82 LYS A N 1
ATOM 655 C CA . LYS A 1 82 ? -16.421 5.988 22.023 1.00 87.31 82 LYS A CA 1
ATOM 656 C C . LYS A 1 82 ? -16.175 6.105 20.521 1.00 87.31 82 LYS A C 1
ATOM 658 O O . LYS A 1 82 ? -16.160 7.213 19.986 1.00 87.31 82 LYS A O 1
ATOM 663 N N . LEU A 1 83 ? -15.957 4.979 19.848 1.00 88.94 83 LEU A N 1
ATOM 664 C CA . LEU A 1 83 ? -15.886 4.924 18.388 1.00 88.94 83 LEU A CA 1
ATOM 665 C C . LEU A 1 83 ? -17.285 5.205 17.823 1.00 88.94 83 LEU A C 1
ATOM 667 O O . LEU A 1 83 ? -18.230 4.513 18.183 1.00 88.94 83 LEU A O 1
ATOM 671 N N . VAL A 1 84 ? -17.424 6.234 16.987 1.00 88.62 84 VAL A N 1
ATOM 672 C CA . VAL A 1 84 ? -18.726 6.675 16.447 1.00 88.62 84 VAL A CA 1
ATOM 673 C C . VAL A 1 84 ? -18.867 6.368 14.965 1.00 88.62 84 VAL A C 1
ATOM 675 O O . VAL A 1 84 ? -19.965 6.091 14.499 1.00 88.62 84 VAL A O 1
ATOM 678 N N . ARG A 1 85 ? -17.770 6.424 14.210 1.00 85.88 85 ARG A N 1
ATOM 679 C CA . ARG A 1 85 ? -17.788 6.154 12.772 1.00 85.88 85 ARG A CA 1
ATOM 680 C C . ARG A 1 85 ? -16.463 5.556 12.341 1.00 85.88 85 ARG A C 1
ATOM 682 O O . ARG A 1 85 ? -15.411 5.946 12.846 1.00 85.88 85 ARG A O 1
ATOM 689 N N . VAL A 1 86 ? -16.521 4.639 11.390 1.00 84.31 86 VAL A N 1
ATOM 690 C CA . VAL A 1 86 ? -15.361 4.154 10.646 1.00 84.31 86 VAL A CA 1
ATOM 691 C C . VAL A 1 86 ? -15.635 4.470 9.185 1.00 84.31 86 VAL A C 1
ATOM 693 O O . VAL A 1 86 ? -16.689 4.104 8.675 1.00 84.31 86 VAL A O 1
ATOM 696 N N . ALA A 1 87 ? -14.736 5.209 8.545 1.00 82.81 87 ALA A N 1
ATOM 697 C CA . ALA A 1 87 ? -14.833 5.530 7.126 1.00 82.81 87 ALA A CA 1
ATOM 698 C C . ALA A 1 87 ? -13.601 4.982 6.395 1.00 82.81 87 ALA A C 1
ATOM 700 O O . ALA A 1 87 ? -12.490 5.183 6.896 1.00 82.81 87 ALA A O 1
ATOM 701 N N . PRO A 1 88 ? -13.756 4.307 5.246 1.00 81.19 88 PRO A N 1
ATOM 702 C CA . PRO A 1 88 ? -12.623 4.004 4.385 1.00 81.19 88 PRO A CA 1
ATOM 703 C C . PRO A 1 88 ? -12.046 5.309 3.816 1.00 81.19 88 PRO A C 1
ATOM 705 O O . PRO A 1 88 ? -12.754 6.288 3.597 1.00 81.19 88 PRO A O 1
ATOM 708 N N . VAL A 1 89 ? -10.734 5.337 3.640 1.00 82.81 89 VAL A N 1
ATOM 709 C CA . VAL A 1 89 ? -9.950 6.443 3.100 1.00 82.81 89 VAL A CA 1
ATOM 710 C C . VAL A 1 89 ? -8.912 5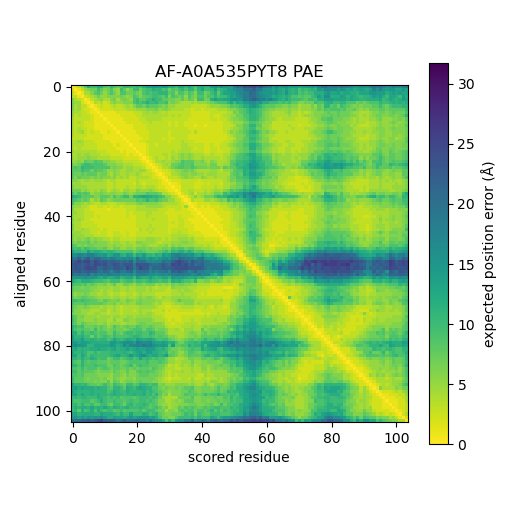.844 2.171 1.00 82.81 89 VAL A C 1
ATOM 712 O O . VAL A 1 89 ? -8.033 5.096 2.602 1.00 82.81 89 VAL A O 1
ATOM 715 N N . MET A 1 90 ? -8.986 6.196 0.896 1.00 84.56 90 MET A N 1
ATOM 716 C CA . MET A 1 90 ? -8.011 5.756 -0.090 1.00 84.56 90 MET A CA 1
ATOM 717 C C . MET A 1 90 ? -6.689 6.517 0.065 1.00 84.56 90 MET A C 1
ATOM 719 O O . MET A 1 90 ? -6.691 7.735 0.255 1.00 84.56 90 MET A O 1
ATOM 723 N N . ARG A 1 91 ? -5.545 5.823 -0.009 1.00 84.81 91 ARG A N 1
ATOM 724 C CA . ARG A 1 91 ? -4.216 6.472 0.003 1.00 84.81 91 ARG A CA 1
ATOM 725 C C . ARG A 1 91 ? -3.428 6.276 -1.286 1.00 84.81 91 ARG A C 1
ATOM 727 O O . ARG A 1 91 ? -2.654 7.159 -1.635 1.00 84.81 91 ARG A O 1
ATOM 734 N N . LEU A 1 92 ? -3.585 5.138 -1.957 1.00 83.00 92 LEU A N 1
ATOM 735 C CA . LEU A 1 92 ? -2.824 4.764 -3.157 1.00 83.00 92 LEU A CA 1
ATOM 736 C C . LEU A 1 92 ? -3.691 3.916 -4.081 1.00 83.00 92 LEU A C 1
ATOM 738 O O . LEU A 1 92 ? -4.096 2.834 -3.678 1.00 83.00 92 LEU A O 1
ATOM 742 N N . GLY A 1 93 ? -3.944 4.386 -5.300 1.00 82.94 93 GLY A N 1
ATOM 743 C CA . GLY A 1 93 ? -4.864 3.751 -6.248 1.00 82.94 93 GLY A CA 1
ATOM 744 C C . GLY A 1 93 ? -6.234 4.435 -6.279 1.00 82.94 93 GLY A C 1
ATOM 745 O O . GLY A 1 93 ? -6.386 5.551 -5.781 1.00 82.94 93 GLY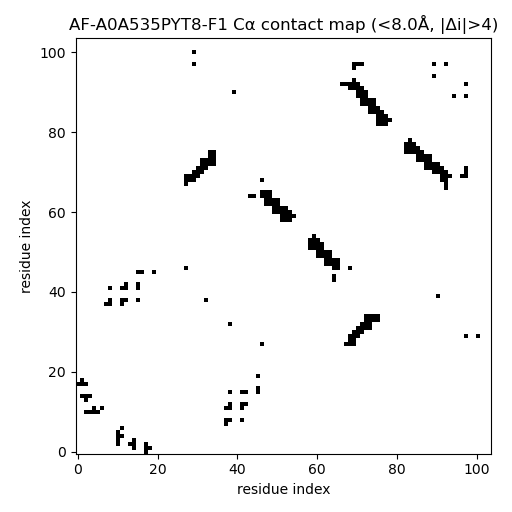 A O 1
ATOM 746 N N . THR A 1 94 ? -7.220 3.763 -6.872 1.00 79.50 94 THR A N 1
ATOM 747 C CA . THR A 1 94 ? -8.574 4.298 -7.099 1.00 79.50 94 THR A CA 1
ATOM 748 C C . THR A 1 94 ? -9.559 3.798 -6.042 1.00 79.50 94 THR A C 1
ATOM 750 O O . THR A 1 94 ? -9.517 2.629 -5.660 1.00 79.50 94 THR A O 1
ATOM 753 N N . GLU A 1 95 ? -10.470 4.664 -5.592 1.00 75.75 95 GLU A N 1
ATOM 754 C CA . GLU A 1 95 ? -11.499 4.320 -4.598 1.00 75.75 95 GLU A CA 1
ATOM 755 C C . GLU A 1 95 ? -12.480 3.251 -5.107 1.00 75.75 95 GLU A C 1
ATOM 757 O O . GLU A 1 95 ? -12.822 2.336 -4.357 1.00 75.75 95 GLU A O 1
ATOM 762 N N . ASP A 1 96 ? -12.847 3.289 -6.394 1.00 75.69 96 ASP A N 1
ATOM 763 C CA . ASP A 1 96 ? -13.654 2.242 -7.036 1.00 75.69 96 ASP A CA 1
ATOM 764 C C . ASP A 1 96 ? -12.972 0.873 -6.966 1.00 75.69 96 ASP A C 1
ATOM 766 O O . ASP A 1 96 ? -13.607 -0.128 -6.646 1.00 75.69 96 ASP A O 1
ATOM 770 N N . ALA A 1 97 ? -11.656 0.830 -7.197 1.00 76.38 97 ALA A N 1
ATOM 771 C CA . ALA A 1 97 ? -10.884 -0.408 -7.153 1.00 76.38 97 ALA A CA 1
ATOM 772 C C . ALA A 1 97 ? -10.790 -0.972 -5.726 1.00 76.38 97 ALA A C 1
ATOM 774 O O . ALA A 1 97 ? -10.859 -2.185 -5.539 1.00 76.38 97 ALA A O 1
ATOM 775 N N . LEU A 1 98 ? -10.678 -0.105 -4.713 1.00 78.12 98 LEU A N 1
ATOM 776 C CA . LEU A 1 98 ? -10.741 -0.521 -3.311 1.00 78.12 98 LEU A CA 1
ATOM 777 C C . LEU A 1 98 ? -12.136 -1.038 -2.948 1.00 78.12 98 LEU A C 1
ATOM 779 O O . LEU A 1 98 ? -12.246 -2.077 -2.307 1.00 78.12 98 LEU A O 1
ATOM 783 N N . THR A 1 99 ? -13.189 -0.328 -3.346 1.00 77.50 99 THR A N 1
ATOM 784 C CA . THR A 1 99 ? -14.571 -0.700 -3.018 1.00 77.50 99 THR A CA 1
ATOM 785 C C . THR A 1 99 ? -14.946 -2.025 -3.670 1.00 77.50 99 THR A C 1
ATOM 787 O O . THR A 1 99 ? -15.425 -2.916 -2.976 1.00 77.50 99 THR A O 1
ATOM 790 N N . ALA A 1 100 ? -14.637 -2.199 -4.958 1.00 77.25 100 ALA A N 1
ATOM 791 C CA . ALA A 1 100 ? -14.850 -3.456 -5.667 1.00 77.25 100 ALA A CA 1
ATOM 792 C C . ALA A 1 100 ? -14.097 -4.619 -5.005 1.00 77.25 100 ALA A C 1
ATOM 794 O O . ALA A 1 100 ? -14.651 -5.701 -4.840 1.00 77.25 100 ALA A O 1
ATOM 795 N N . ALA A 1 101 ? -12.854 -4.393 -4.569 1.00 73.56 101 ALA A N 1
ATOM 796 C CA . ALA A 1 101 ? -12.062 -5.433 -3.924 1.00 73.56 101 ALA A CA 1
ATOM 797 C C . ALA A 1 101 ? -12.496 -5.747 -2.479 1.00 73.56 101 ALA A C 1
ATOM 799 O O . ALA A 1 101 ? -12.199 -6.829 -1.986 1.00 73.56 101 ALA A O 1
ATOM 800 N N . LEU A 1 102 ? -13.185 -4.823 -1.798 1.00 73.69 102 LEU A N 1
ATOM 801 C CA . LEU A 1 102 ? -13.763 -5.039 -0.464 1.00 73.69 102 LEU A CA 1
ATOM 802 C C . LEU A 1 102 ? -15.177 -5.645 -0.497 1.00 73.69 102 LEU A C 1
ATOM 804 O O . LEU A 1 102 ? -15.662 -6.076 0.546 1.00 73.69 102 LEU A O 1
ATOM 808 N N . GLN A 1 103 ? -15.851 -5.625 -1.651 1.00 73.81 103 GLN A N 1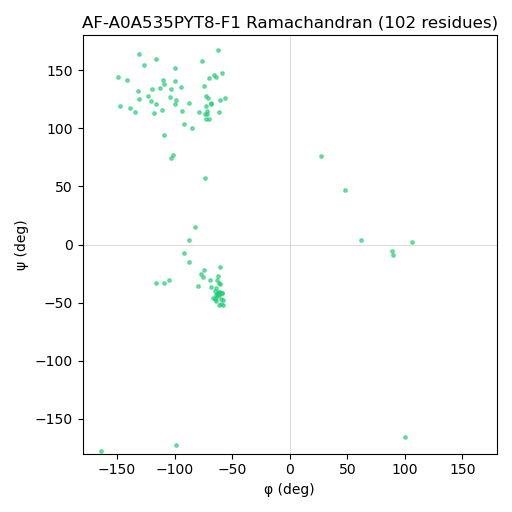
ATOM 809 C CA . GLN A 1 103 ? -17.203 -6.166 -1.845 1.00 73.81 103 GLN A CA 1
ATOM 810 C C . GLN A 1 103 ? -17.231 -7.629 -2.320 1.00 73.81 103 GLN A C 1
ATOM 812 O O . GLN A 1 103 ? -18.320 -8.198 -2.399 1.00 73.81 103 GLN A O 1
ATOM 817 N N . GLY A 1 104 ? -16.076 -8.213 -2.657 1.00 53.34 104 GLY A N 1
ATOM 818 C CA . GLY A 1 104 ? -15.933 -9.637 -2.995 1.00 53.34 104 GLY A CA 1
ATOM 819 C C . GLY A 1 104 ? -15.852 -10.524 -1.762 1.00 53.34 104 GLY A C 1
ATOM 820 O O . GLY A 1 104 ? -16.370 -11.657 -1.846 1.00 53.34 104 GLY A O 1
#

Mean predicted aligned error: 7.36 Å

Solvent-accessible surface area (backbone atoms only — not comparable to full-atom values): 6315 Å² total; per-residue (Å²): 126,82,58,88,60,67,103,42,58,66,33,33,34,54,31,47,54,43,49,60,70,71,43,61,92,89,69,65,66,81,44,77,45,83,56,65,65,46,48,56,56,26,46,52,74,68,46,47,46,76,40,74,59,66,53,92,95,43,84,39,75,40,83,39,59,46,82,76,40,36,33,40,26,33,49,74,41,68,55,95,91,38,83,74,48,76,41,82,42,74,78,36,68,56,61,68,61,52,51,58,67,72,72,112

Sequence (104 aa):
MLHLGPRTQNAAHTVVHSLRHILAPGCLPLFTSDGLNLYFYALTAHFGQWRDVGCRGRKVLRWQVAAGLIYGQVKKSYRRRKLVRVAPVMRLGTEDALTAALQG

pLDDT: mean 83.01, std 7.91, range [53.34, 91.44]